Protein AF-A0A6B3HB24-F1 (afdb_monomer)

Secondary structure (DSSP, 8-state):
-EEEEE-SS-EEEEE--TTSHHHHHHTTPPTT-EEEEEEEEEEPPGGG--TTSTTTTEEEEEEEEEEEE-----SS-S-TTS---HHHHHHTHHHHTT-

Solvent-accessible surface area (backbone atoms only — not comparable to full-atom values): 6091 Å² total; per-residue (Å²): 90,78,48,78,48,73,62,96,89,47,63,41,41,37,39,20,59,88,94,38,74,24,26,65,55,57,74,71,60,50,76,84,43,40,66,49,76,44,59,47,82,42,73,44,57,85,93,63,49,36,90,91,41,97,43,20,59,42,32,28,43,43,63,42,76,44,80,77,41,87,40,70,90,68,98,64,76,79,52,91,81,70,80,74,52,66,69,60,40,61,75,44,37,81,55,55,71,70,91

Mean predicted aligned error: 3.61 Å

Foldseek 3Di:
DWDWDDDPVGTAIEDEDPPAPQCVVVVPADPPFDKDFDFDKDADDPVQQDPVDPNSRIHGHTRDIDGPGHDDDDPDDQDPPGPDDPVVCVVPVVSVVRD

pLDDT: mean 93.24, std 5.43, range [67.06, 98.19]

Structure (mmCIF, N/CA/C/O backbone):
data_AF-A0A6B3HB24-F1
#
_entry.id   AF-A0A6B3HB24-F1
#
loop_
_atom_site.group_PDB
_atom_site.id
_atom_site.type_symbol
_atom_site.label_atom_id
_atom_site.label_alt_id
_atom_site.label_comp_id
_atom_site.label_asym_id
_atom_site.label_entity_id
_atom_site.label_seq_id
_atom_site.pdbx_PDB_ins_code
_atom_site.Cartn_x
_atom_site.Cartn_y
_atom_site.Cartn_z
_atom_site.occupancy
_atom_site.B_iso_or_equiv
_atom_site.auth_seq_id
_atom_site.auth_comp_id
_atom_site.auth_asym_id
_atom_site.auth_atom_id
_atom_site.pdbx_PDB_model_num
ATOM 1 N N . LEU A 1 1 ? -7.533 8.633 4.488 1.00 93.12 1 LEU A N 1
ATOM 2 C CA . LEU A 1 1 ? -6.380 8.290 3.632 1.00 93.12 1 LEU A CA 1
ATOM 3 C C . LEU A 1 1 ? -6.676 6.962 2.953 1.00 93.12 1 LEU A C 1
ATOM 5 O O . LEU A 1 1 ? -7.202 6.080 3.625 1.00 93.12 1 LEU A O 1
ATOM 9 N N . PHE A 1 2 ? -6.380 6.851 1.659 1.00 95.25 2 PHE A N 1
ATOM 10 C CA . PHE A 1 2 ? -6.541 5.622 0.881 1.00 95.25 2 PHE A CA 1
ATOM 11 C C . PHE A 1 2 ? -5.190 5.223 0.294 1.00 95.25 2 PHE A C 1
ATOM 13 O O . PHE A 1 2 ? -4.459 6.096 -0.178 1.00 95.25 2 PHE A O 1
ATOM 20 N N . ILE A 1 3 ? -4.857 3.936 0.365 1.00 96.50 3 ILE A N 1
ATOM 21 C CA . ILE A 1 3 ? -3.619 3.361 -0.177 1.00 96.50 3 ILE A CA 1
ATOM 22 C C . ILE A 1 3 ? -3.961 2.023 -0.818 1.00 96.50 3 ILE A C 1
ATOM 24 O O . ILE A 1 3 ? -4.679 1.230 -0.216 1.00 96.50 3 ILE A O 1
ATOM 28 N N . ASP A 1 4 ? -3.405 1.748 -1.992 1.00 96.12 4 ASP A N 1
ATOM 29 C CA . ASP A 1 4 ? -3.463 0.414 -2.580 1.00 96.12 4 ASP A CA 1
ATOM 30 C C . ASP A 1 4 ? -2.297 -0.431 -2.059 1.00 96.12 4 ASP A C 1
ATOM 32 O O . ASP A 1 4 ? -1.127 -0.087 -2.247 1.00 96.12 4 ASP A O 1
ATOM 36 N N . LEU A 1 5 ? -2.615 -1.537 -1.388 1.00 97.06 5 LEU A N 1
ATOM 37 C CA . LEU A 1 5 ? -1.645 -2.540 -0.967 1.00 97.06 5 LEU A CA 1
ATOM 38 C C . LEU A 1 5 ? -1.542 -3.609 -2.052 1.00 97.06 5 LEU A C 1
ATOM 40 O O . LEU A 1 5 ? -2.544 -4.237 -2.392 1.00 97.06 5 LEU A O 1
ATOM 44 N N . ARG A 1 6 ? -0.332 -3.808 -2.581 1.00 95.94 6 ARG A N 1
ATOM 45 C CA . ARG A 1 6 ? -0.039 -4.805 -3.614 1.00 95.94 6 ARG A CA 1
ATOM 46 C C . ARG A 1 6 ? 0.682 -6.009 -3.029 1.00 95.94 6 ARG A C 1
ATOM 48 O O . ARG A 1 6 ? 1.667 -5.845 -2.311 1.00 95.94 6 ARG A O 1
ATOM 55 N N . ASP A 1 7 ? 0.255 -7.198 -3.424 1.00 94.94 7 ASP A N 1
ATOM 56 C CA . ASP A 1 7 ? 1.007 -8.435 -3.247 1.00 94.94 7 ASP A CA 1
ATOM 57 C C . ASP A 1 7 ? 1.097 -9.222 -4.570 1.00 94.94 7 ASP A C 1
ATOM 59 O O . ASP A 1 7 ? 0.909 -8.672 -5.655 1.00 94.94 7 ASP A O 1
ATOM 63 N N . HIS A 1 8 ? 1.441 -10.509 -4.498 1.00 92.88 8 HIS A N 1
ATOM 64 C CA . HIS A 1 8 ? 1.536 -11.369 -5.678 1.00 92.88 8 HIS A CA 1
ATOM 65 C C . HIS A 1 8 ? 0.181 -11.652 -6.355 1.00 92.88 8 HIS A C 1
ATOM 67 O O . HIS A 1 8 ? 0.151 -11.948 -7.547 1.00 92.88 8 HIS A O 1
ATOM 73 N N . TYR A 1 9 ? -0.925 -11.592 -5.613 1.00 92.62 9 TYR A N 1
ATOM 74 C CA . TYR A 1 9 ? -2.261 -11.921 -6.109 1.00 92.62 9 TYR A CA 1
ATOM 75 C C . TYR A 1 9 ? -3.000 -10.704 -6.658 1.00 92.62 9 TYR A C 1
ATOM 77 O O . TYR A 1 9 ? -3.863 -10.857 -7.523 1.00 92.62 9 TYR A O 1
ATOM 85 N N . GLY A 1 10 ? -2.670 -9.502 -6.185 1.00 93.06 10 GLY A N 1
ATOM 86 C CA . GLY A 1 10 ? -3.221 -8.277 -6.742 1.00 93.06 10 GLY A CA 1
ATOM 87 C C . GLY A 1 10 ? -3.157 -7.096 -5.790 1.00 93.06 10 GLY A C 1
ATOM 88 O O . GLY A 1 10 ? -2.196 -6.920 -5.045 1.00 93.06 10 GLY A O 1
ATOM 89 N N . LEU A 1 11 ? -4.186 -6.256 -5.873 1.00 95.75 11 LEU A N 1
ATOM 90 C CA . LEU A 1 11 ? -4.322 -5.019 -5.113 1.00 95.75 11 LEU A CA 1
ATOM 91 C C . LEU A 1 11 ? -5.528 -5.112 -4.190 1.00 95.75 11 LEU A C 1
ATOM 93 O O . LEU A 1 11 ? -6.565 -5.623 -4.601 1.00 95.75 11 LEU A O 1
ATOM 97 N N . VAL A 1 12 ? -5.408 -4.551 -2.989 1.00 97.56 12 VAL A N 1
ATOM 98 C CA . VAL A 1 12 ? -6.529 -4.284 -2.084 1.00 97.56 12 VAL A CA 1
ATOM 99 C C . VAL A 1 12 ? -6.431 -2.859 -1.548 1.00 97.56 12 VAL A C 1
ATOM 101 O O . VAL A 1 12 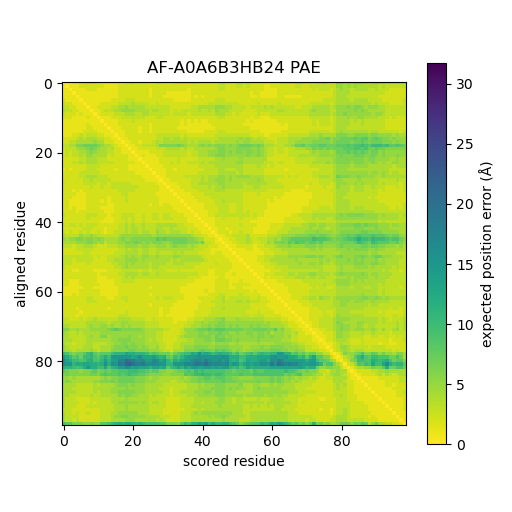? -5.342 -2.359 -1.273 1.00 97.56 12 VAL A O 1
ATOM 104 N N . GLN A 1 13 ? -7.573 -2.196 -1.379 1.00 97.94 13 GLN A N 1
ATOM 105 C CA . GLN A 1 13 ? -7.609 -0.845 -0.825 1.00 97.94 13 GLN A CA 1
ATOM 106 C C . GLN A 1 13 ? -7.540 -0.887 0.697 1.00 97.94 13 GLN A C 1
ATOM 108 O O . GLN A 1 13 ? -8.341 -1.549 1.358 1.00 97.94 13 GLN A O 1
ATOM 113 N N . LEU A 1 14 ? -6.618 -0.108 1.240 1.00 97.88 14 LEU A N 1
ATOM 114 C CA . LEU A 1 14 ? -6.549 0.257 2.641 1.00 97.88 14 LEU A CA 1
ATOM 115 C C . LEU A 1 14 ? -7.288 1.575 2.851 1.00 97.88 14 LEU A C 1
ATOM 117 O O . LEU A 1 14 ? -7.080 2.540 2.110 1.00 97.88 14 LEU A O 1
ATOM 121 N N . VAL A 1 15 ? -8.096 1.637 3.903 1.00 96.56 15 VAL A N 1
ATOM 122 C CA . VAL A 1 15 ? -8.728 2.868 4.369 1.00 96.56 15 VAL A CA 1
ATOM 123 C C . VAL A 1 15 ? -8.278 3.167 5.793 1.00 96.56 15 VAL A C 1
ATOM 125 O O . VAL A 1 15 ? -8.356 2.333 6.693 1.00 96.56 15 VAL A O 1
ATOM 128 N N . ALA A 1 16 ? -7.811 4.395 6.005 1.00 95.69 16 ALA A N 1
ATOM 129 C CA . ALA A 1 16 ? -7.516 4.916 7.331 1.00 95.69 16 ALA A CA 1
ATOM 130 C C . ALA A 1 16 ? -8.291 6.213 7.564 1.00 95.69 16 ALA A C 1
ATOM 132 O O . ALA A 1 16 ? -8.167 7.186 6.805 1.00 95.69 16 ALA A O 1
ATOM 133 N N . ARG A 1 17 ? -9.120 6.224 8.614 1.00 91.81 17 ARG A N 1
ATOM 134 C CA . ARG A 1 17 ? -9.918 7.395 8.994 1.00 91.81 17 ARG A CA 1
ATOM 135 C C . ARG A 1 17 ? -9.025 8.446 9.666 1.00 91.81 17 ARG A C 1
ATOM 137 O O . ARG A 1 17 ? -8.152 8.067 10.452 1.00 91.81 17 ARG A O 1
ATOM 144 N N . PRO A 1 18 ? -9.241 9.749 9.414 1.00 93.44 18 PRO A N 1
ATOM 145 C CA . PRO A 1 18 ? -8.510 10.808 10.107 1.00 93.44 18 PRO A CA 1
ATOM 146 C C . PRO A 1 18 ? -8.566 10.645 11.633 1.00 93.44 18 PRO A C 1
ATOM 148 O O . PRO A 1 18 ? -9.625 10.343 12.181 1.00 93.44 18 PRO A O 1
ATOM 151 N N . GLY A 1 19 ? -7.432 10.844 12.310 1.00 88.50 19 GLY A N 1
ATOM 152 C CA . GLY A 1 19 ? -7.324 10.735 13.772 1.00 88.50 19 GLY A CA 1
ATOM 153 C C . GLY A 1 19 ? -7.160 9.312 14.321 1.00 88.50 19 GLY A C 1
ATOM 154 O O . GLY A 1 19 ? -7.176 9.133 15.535 1.00 88.50 19 GLY A O 1
ATOM 155 N N . THR A 1 20 ? -7.001 8.301 13.460 1.00 89.06 20 THR A N 1
ATOM 156 C CA . THR A 1 20 ? -6.650 6.932 13.877 1.00 89.06 20 THR A CA 1
ATOM 157 C C . THR A 1 20 ? -5.132 6.710 13.845 1.00 89.06 20 THR A C 1
ATOM 159 O O . THR A 1 20 ? -4.463 7.290 12.986 1.00 89.06 20 THR A O 1
ATOM 162 N N . PRO A 1 21 ? -4.569 5.823 14.693 1.00 87.25 21 PRO A N 1
ATOM 163 C CA . PRO A 1 21 ? -3.148 5.464 14.624 1.00 87.25 21 PRO A CA 1
ATOM 164 C C . PRO A 1 21 ? -2.719 4.961 13.238 1.00 87.25 21 PRO A C 1
ATOM 166 O O . PRO A 1 21 ? -1.639 5.304 12.759 1.00 87.25 21 PRO A O 1
ATOM 169 N N . GLY A 1 22 ? -3.598 4.213 12.557 1.00 89.81 22 GLY A N 1
ATOM 170 C CA . GLY A 1 22 ? -3.374 3.756 11.186 1.00 89.81 22 GLY A CA 1
ATOM 171 C C . GLY A 1 22 ? -3.189 4.911 10.199 1.00 89.81 22 GLY A C 1
ATOM 172 O O . GLY A 1 22 ? -2.301 4.852 9.355 1.00 89.81 22 GLY A O 1
ATOM 173 N N . ASN A 1 23 ? -3.953 6.001 10.326 1.00 93.44 23 ASN A N 1
ATOM 174 C CA . ASN A 1 23 ? -3.811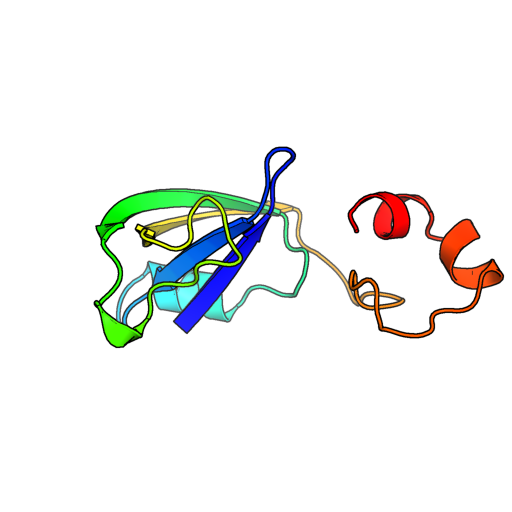 7.164 9.445 1.00 93.44 23 ASN A CA 1
ATOM 175 C C . ASN A 1 23 ? -2.444 7.833 9.595 1.00 93.44 23 ASN A C 1
ATOM 177 O O . ASN A 1 23 ? -1.808 8.147 8.593 1.00 93.44 23 ASN A O 1
ATOM 181 N N . ASP A 1 24 ? -1.984 8.024 10.829 1.00 91.25 24 ASP A N 1
ATOM 182 C CA . ASP A 1 24 ? -0.719 8.710 11.096 1.00 91.25 24 ASP A CA 1
ATOM 183 C C . ASP A 1 24 ? 0.494 7.865 10.692 1.00 91.25 24 ASP A C 1
ATOM 185 O O . ASP A 1 24 ? 1.514 8.415 10.276 1.00 91.25 24 ASP A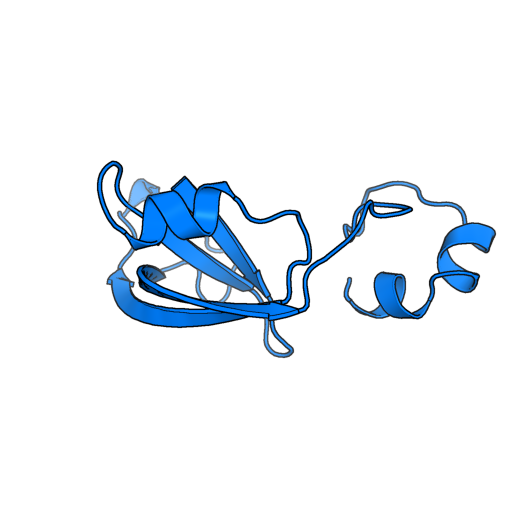 O 1
ATOM 189 N N . ALA A 1 25 ? 0.392 6.536 10.800 1.00 92.44 25 ALA A N 1
ATOM 190 C CA . ALA A 1 25 ? 1.415 5.616 10.316 1.00 92.44 25 ALA A CA 1
ATOM 191 C C . ALA A 1 25 ? 1.465 5.594 8.781 1.00 92.44 25 ALA A C 1
ATOM 193 O O . ALA A 1 25 ? 2.523 5.823 8.195 1.00 92.44 25 ALA A O 1
ATOM 194 N N . LEU A 1 26 ? 0.316 5.396 8.128 1.00 95.44 26 LEU A N 1
ATOM 195 C CA . LEU A 1 26 ? 0.220 5.333 6.669 1.00 95.44 26 LEU A CA 1
ATOM 196 C C . LEU A 1 26 ? 0.602 6.655 5.988 1.00 95.44 26 LEU A C 1
ATOM 198 O O . LEU A 1 26 ? 1.230 6.637 4.933 1.00 95.44 26 LEU A O 1
ATOM 202 N N . ALA A 1 27 ? 0.276 7.806 6.586 1.00 94.75 27 ALA A N 1
ATOM 203 C CA . ALA A 1 27 ? 0.584 9.123 6.022 1.00 94.75 27 ALA A CA 1
ATOM 204 C C . ALA A 1 27 ? 2.092 9.421 5.913 1.00 94.75 27 ALA A C 1
ATOM 206 O O . ALA A 1 27 ? 2.478 10.357 5.214 1.00 94.75 27 ALA A O 1
ATOM 207 N N . LYS A 1 28 ? 2.942 8.653 6.606 1.00 93.06 28 LYS A N 1
ATOM 208 C CA . LYS A 1 28 ? 4.406 8.801 6.577 1.00 93.06 28 LYS A CA 1
ATOM 209 C C . LYS A 1 28 ? 5.079 7.922 5.526 1.00 93.06 28 LYS A C 1
ATOM 211 O O . LYS A 1 28 ? 6.271 8.091 5.286 1.00 93.06 28 LYS A O 1
ATOM 216 N N . LEU A 1 29 ? 4.353 6.972 4.941 1.00 94.62 29 LEU A N 1
ATOM 217 C CA . LEU A 1 29 ? 4.926 6.007 4.011 1.00 94.62 29 LEU A CA 1
ATOM 218 C C . LEU A 1 29 ? 5.193 6.648 2.649 1.00 94.62 29 LEU A C 1
ATOM 220 O O . LEU A 1 29 ? 4.423 7.475 2.157 1.00 94.62 29 LEU A O 1
ATOM 224 N N . THR A 1 30 ? 6.273 6.217 2.009 1.00 93.81 30 THR A N 1
ATOM 225 C CA . THR A 1 30 ? 6.559 6.511 0.604 1.00 93.81 30 THR A CA 1
ATOM 226 C C . THR A 1 30 ? 5.995 5.404 -0.286 1.00 93.81 30 THR A C 1
ATOM 228 O O . THR A 1 30 ? 5.731 4.286 0.170 1.00 93.81 30 THR A O 1
ATOM 231 N N . LYS A 1 31 ? 5.804 5.697 -1.580 1.00 93.38 31 LYS A N 1
ATOM 232 C CA . LYS A 1 31 ? 5.409 4.676 -2.563 1.00 93.38 31 LYS A CA 1
ATOM 233 C C . LYS A 1 31 ? 6.381 3.495 -2.521 1.00 93.38 31 LYS A C 1
ATOM 235 O O . LYS A 1 31 ? 7.582 3.706 -2.394 1.00 93.38 31 LYS A O 1
ATOM 240 N N . GLU A 1 32 ? 5.846 2.286 -2.674 1.00 95.12 32 GLU A N 1
ATOM 241 C CA . GLU A 1 32 ? 6.597 1.019 -2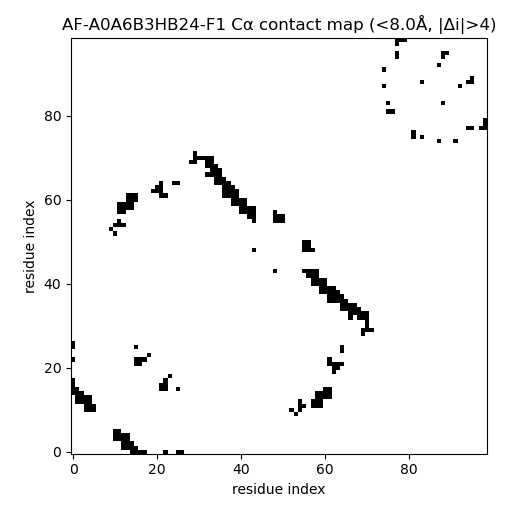.654 1.00 95.12 32 GLU A CA 1
ATOM 242 C C . GLU A 1 32 ? 7.219 0.631 -1.299 1.00 95.12 32 GLU A C 1
ATOM 244 O O . GLU A 1 32 ? 8.000 -0.321 -1.241 1.00 95.12 32 GLU A O 1
ATOM 249 N N . THR A 1 33 ? 6.863 1.316 -0.203 1.00 97.06 33 THR A N 1
ATOM 250 C CA . THR A 1 33 ? 7.242 0.884 1.153 1.00 97.06 33 THR A CA 1
ATOM 251 C C . THR A 1 33 ? 6.616 -0.475 1.464 1.00 97.06 33 THR A C 1
ATOM 253 O O . THR A 1 33 ? 5.416 -0.670 1.271 1.00 97.06 33 THR A O 1
ATOM 256 N N . VAL A 1 34 ? 7.416 -1.415 1.970 1.00 97.56 34 VAL A N 1
ATOM 257 C CA . VAL A 1 34 ? 6.953 -2.766 2.305 1.00 97.56 34 VAL A CA 1
ATOM 258 C C . VAL A 1 34 ? 6.382 -2.757 3.716 1.00 97.56 34 VAL A C 1
ATOM 260 O O . VAL A 1 34 ? 7.075 -2.407 4.674 1.00 97.56 34 VAL A O 1
ATOM 263 N N . VAL A 1 35 ? 5.121 -3.162 3.848 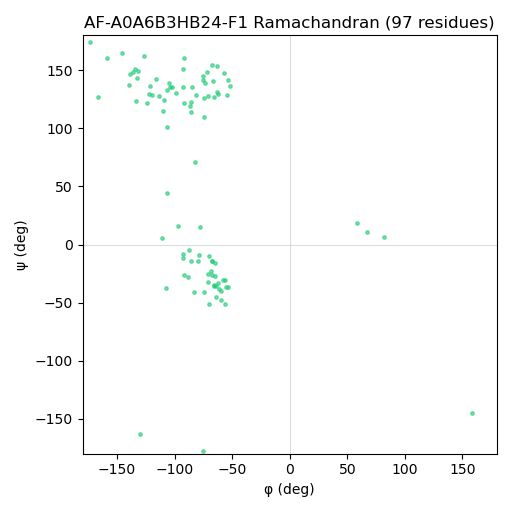1.00 97.94 35 VAL A N 1
ATOM 264 C CA . VAL A 1 35 ? 4.375 -3.098 5.108 1.00 97.94 35 VAL A CA 1
ATOM 265 C C . VAL A 1 35 ? 3.620 -4.390 5.397 1.00 97.94 35 VAL A C 1
ATOM 267 O O . VAL A 1 35 ? 3.178 -5.079 4.479 1.00 97.94 35 VAL A O 1
ATOM 270 N N . ARG A 1 36 ? 3.430 -4.683 6.685 1.00 98.06 36 ARG A N 1
ATOM 271 C CA . ARG A 1 36 ? 2.401 -5.595 7.192 1.00 98.06 36 ARG A CA 1
ATOM 272 C C . ARG A 1 36 ? 1.259 -4.750 7.746 1.00 98.06 36 ARG A C 1
ATOM 274 O O . ARG A 1 36 ? 1.495 -3.772 8.455 1.00 98.06 36 ARG A O 1
ATOM 281 N N . ILE A 1 37 ? 0.032 -5.137 7.420 1.00 97.81 37 ILE A N 1
ATOM 282 C CA . ILE A 1 37 ? -1.184 -4.448 7.844 1.00 97.81 37 ILE A CA 1
ATOM 283 C C . ILE A 1 37 ? -2.059 -5.425 8.615 1.00 97.81 37 ILE A C 1
ATOM 285 O O . ILE A 1 37 ? -2.373 -6.496 8.099 1.00 97.81 37 ILE A O 1
ATOM 289 N N . ASP A 1 38 ? -2.502 -5.018 9.800 1.00 96.75 38 ASP A N 1
ATOM 290 C CA . ASP A 1 38 ? -3.655 -5.626 10.456 1.00 96.75 38 ASP A CA 1
ATOM 291 C C . ASP A 1 38 ? -4.844 -4.677 10.339 1.00 96.75 38 ASP A C 1
ATOM 293 O O . ASP A 1 38 ? -4.719 -3.453 10.477 1.00 96.75 38 ASP A O 1
ATOM 297 N N . GLY A 1 39 ? -6.014 -5.242 10.063 1.00 95.81 39 GLY A N 1
ATOM 298 C CA . GLY A 1 39 ? -7.219 -4.459 9.865 1.00 95.81 39 GLY A CA 1
ATOM 299 C C . GLY A 1 39 ? -8.467 -5.308 9.707 1.00 95.81 39 GLY A C 1
ATOM 300 O O . GLY A 1 39 ? -8.424 -6.538 9.640 1.00 95.81 39 GLY A O 1
ATOM 301 N N . LYS A 1 40 ? -9.607 -4.625 9.648 1.00 96.75 40 LYS A N 1
ATOM 302 C CA . LYS A 1 40 ? -10.917 -5.246 9.462 1.00 96.75 40 LYS A CA 1
ATOM 303 C C . LYS A 1 40 ? -11.331 -5.153 7.999 1.00 96.75 40 LYS A C 1
ATOM 305 O O . LYS A 1 40 ? -11.347 -4.066 7.434 1.00 96.75 40 LYS A O 1
ATOM 310 N N . VAL A 1 41 ? -11.750 -6.273 7.414 1.00 98.19 41 VAL A N 1
ATOM 311 C CA . VAL A 1 41 ? -12.380 -6.272 6.087 1.00 98.19 41 VAL A CA 1
ATOM 312 C C . VAL A 1 41 ? -13.776 -5.654 6.186 1.00 98.19 41 VAL A C 1
ATOM 314 O O . VAL A 1 41 ? -14.600 -6.081 7.003 1.00 98.19 41 VAL A O 1
ATOM 317 N N . SER A 1 42 ? -14.053 -4.663 5.346 1.00 96.69 42 SER A N 1
ATOM 318 C CA . SER A 1 42 ? -15.357 -4.016 5.217 1.00 96.69 42 SER A CA 1
ATOM 319 C C . SER A 1 42 ? -15.772 -3.913 3.756 1.00 96.69 42 SER A C 1
ATOM 321 O O . SER A 1 42 ? -14.936 -3.784 2.867 1.00 96.69 42 SER A O 1
ATOM 323 N N . ALA A 1 43 ? -17.079 -3.964 3.505 1.00 97.44 43 ALA A N 1
ATOM 324 C CA . ALA A 1 43 ? -17.614 -3.660 2.186 1.00 97.44 43 ALA A CA 1
ATOM 325 C C . ALA A 1 43 ? -17.381 -2.180 1.864 1.00 97.44 43 ALA A C 1
ATOM 327 O O . ALA A 1 43 ? -17.546 -1.320 2.736 1.00 97.44 43 ALA A O 1
ATOM 328 N N . ARG A 1 44 ? -17.042 -1.886 0.609 1.00 96.38 44 ARG A N 1
ATOM 329 C CA . ARG A 1 44 ? -17.022 -0.506 0.126 1.00 96.38 44 ARG A CA 1
ATOM 330 C C . ARG A 1 44 ? -18.443 0.052 0.085 1.00 96.38 44 ARG A C 1
ATOM 332 O O . ARG A 1 44 ? -19.420 -0.683 -0.059 1.00 96.38 44 ARG A O 1
ATOM 339 N N . GLY A 1 45 ? -18.562 1.374 0.182 1.00 92.94 45 GLY A N 1
ATOM 340 C CA . GLY A 1 45 ? -19.823 2.044 -0.144 1.00 92.94 45 GLY A CA 1
ATOM 341 C C . GLY A 1 45 ? -20.243 1.722 -1.583 1.00 92.94 45 GLY A C 1
ATOM 342 O O . GLY A 1 45 ? -19.377 1.558 -2.438 1.00 92.94 45 GLY A O 1
ATOM 343 N N . ALA A 1 46 ? -21.550 1.649 -1.848 1.00 92.44 46 ALA A N 1
ATOM 344 C CA . ALA A 1 46 ? -22.085 1.230 -3.150 1.00 92.44 46 ALA A CA 1
ATOM 345 C C . ALA A 1 46 ? -21.507 2.03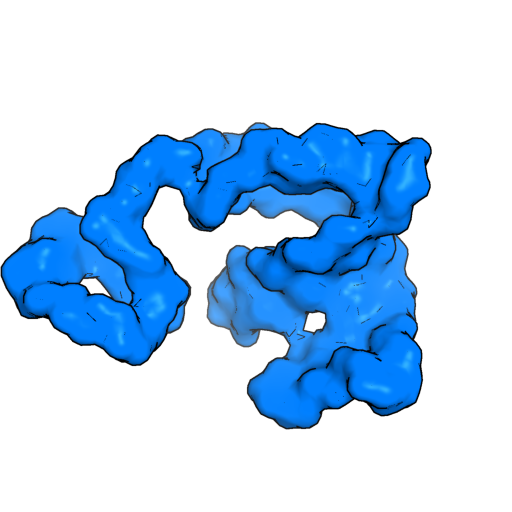2 -4.335 1.00 92.44 46 ALA A C 1
ATOM 347 O O . ALA A 1 46 ? -21.207 1.453 -5.373 1.00 92.44 46 ALA A O 1
ATOM 348 N N . ASP A 1 47 ? -21.267 3.332 -4.142 1.00 94.12 47 ASP A N 1
ATOM 349 C CA . ASP A 1 47 ? -20.707 4.224 -5.168 1.00 94.12 47 ASP A CA 1
ATOM 350 C C . ASP A 1 47 ? -19.180 4.091 -5.351 1.00 94.12 47 ASP A C 1
ATOM 352 O O . ASP A 1 47 ? -18.616 4.671 -6.273 1.00 94.12 47 ASP A O 1
ATOM 356 N N . ASN A 1 48 ? -18.498 3.345 -4.474 1.00 94.00 48 ASN A N 1
ATOM 357 C CA . ASN A 1 48 ? -17.037 3.189 -4.450 1.00 94.00 48 ASN A CA 1
ATOM 358 C C . ASN A 1 48 ? -16.574 1.774 -4.840 1.00 94.00 48 ASN A C 1
ATOM 360 O O . ASN A 1 48 ? -15.381 1.460 -4.726 1.00 94.00 48 ASN A O 1
ATOM 364 N N . VAL A 1 49 ? -17.505 0.909 -5.259 1.00 96.12 49 VAL A N 1
ATOM 365 C CA . VAL A 1 49 ? -17.186 -0.420 -5.788 1.00 96.12 49 VAL A CA 1
ATOM 366 C C . VAL A 1 49 ? -16.426 -0.261 -7.103 1.00 96.12 49 VAL A C 1
ATOM 368 O O . VAL A 1 49 ? -16.890 0.427 -8.009 1.00 96.12 49 VAL A O 1
ATOM 371 N N . ASN A 1 50 ? -15.264 -0.907 -7.213 1.00 95.25 50 ASN A N 1
ATOM 372 C CA . ASN A 1 50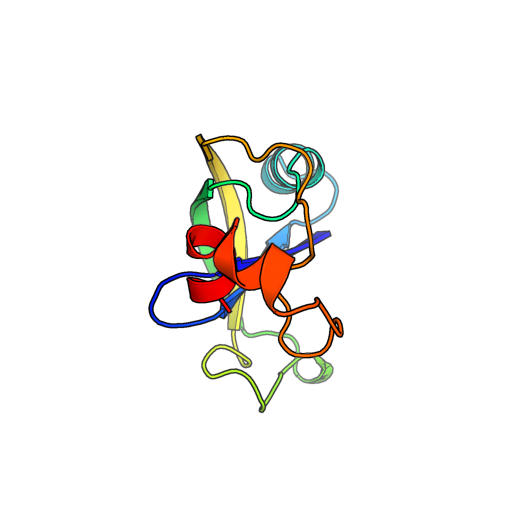 ? -14.460 -0.882 -8.434 1.00 95.25 50 ASN A CA 1
ATOM 373 C C . ASN A 1 50 ? -14.538 -2.232 -9.178 1.00 95.25 50 ASN A C 1
ATOM 375 O O . ASN A 1 50 ? -13.826 -3.158 -8.799 1.00 95.25 50 ASN A O 1
ATOM 379 N N . PRO A 1 51 ? -15.333 -2.367 -10.254 1.00 95.19 51 PRO A N 1
ATOM 380 C CA . PRO A 1 51 ? -15.492 -3.639 -10.964 1.00 95.19 51 PRO A CA 1
ATOM 381 C C . PRO A 1 51 ? -14.229 -4.108 -11.706 1.00 95.19 51 PRO A C 1
ATOM 383 O O . PRO A 1 51 ? -14.159 -5.266 -12.108 1.00 95.19 51 PRO A O 1
ATOM 386 N N . GLU A 1 52 ? -13.233 -3.241 -11.895 1.00 94.12 52 GLU A N 1
ATOM 387 C CA . GLU A 1 52 ? -11.964 -3.598 -12.543 1.00 94.12 52 GLU A CA 1
ATOM 388 C C . GLU A 1 52 ? -11.001 -4.322 -11.588 1.00 94.12 52 GLU A C 1
ATOM 390 O O . GLU A 1 52 ? -10.030 -4.935 -12.032 1.00 94.12 52 GLU A O 1
ATOM 395 N N . LEU A 1 53 ? -11.267 -4.283 -10.275 1.00 93.94 53 LEU A N 1
ATOM 396 C CA . LEU A 1 53 ? -10.457 -4.942 -9.255 1.00 93.94 53 LEU A CA 1
ATOM 397 C C . LEU A 1 53 ? -11.167 -6.187 -8.705 1.00 93.94 53 LEU A C 1
ATOM 399 O O . LEU A 1 53 ? -12.310 -6.084 -8.258 1.00 93.94 53 LEU A O 1
ATOM 403 N N . PRO A 1 54 ? -10.481 -7.341 -8.593 1.00 95.38 54 PRO A N 1
ATOM 404 C CA . PRO A 1 54 ? -11.048 -8.531 -7.952 1.00 95.38 54 PRO A CA 1
ATOM 405 C C . PRO A 1 54 ? -11.494 -8.298 -6.501 1.00 95.38 54 PRO A C 1
ATOM 407 O O . PRO A 1 54 ? -12.446 -8.914 -6.036 1.00 95.38 54 PRO A O 1
ATOM 410 N N . THR A 1 55 ? -10.827 -7.392 -5.779 1.00 97.38 55 THR A N 1
ATOM 411 C CA . THR A 1 55 ? -11.197 -6.990 -4.411 1.00 97.38 55 THR A CA 1
ATOM 412 C C . THR A 1 55 ? -12.023 -5.701 -4.388 1.00 97.38 55 THR A C 1
ATOM 414 O O . THR A 1 55 ? -12.094 -5.028 -3.362 1.00 97.38 55 THR A O 1
ATOM 417 N N . GLY A 1 56 ? -12.583 -5.284 -5.520 1.00 96.88 56 GLY A N 1
ATOM 418 C CA . GLY A 1 56 ? -13.187 -3.968 -5.688 1.00 96.88 56 GLY A CA 1
ATOM 419 C C . GLY A 1 56 ? -14.461 -3.731 -4.888 1.00 96.88 56 GLY A C 1
ATOM 420 O O . GLY A 1 56 ? -14.870 -2.586 -4.739 1.00 96.88 56 GLY A O 1
ATOM 421 N N . GLU A 1 57 ? -15.068 -4.785 -4.347 1.00 97.94 57 GLU A N 1
ATOM 422 C CA . GLU A 1 57 ? -16.231 -4.711 -3.456 1.00 97.94 57 GLU A CA 1
ATOM 423 C C . GLU A 1 57 ? -15.845 -4.492 -1.985 1.00 97.94 57 GLU A C 1
ATOM 425 O O . GLU A 1 57 ? -16.694 -4.144 -1.162 1.00 97.94 57 GLU A O 1
ATOM 430 N N . ILE A 1 58 ? -14.567 -4.676 -1.638 1.00 98.06 58 ILE A N 1
ATOM 431 C CA . ILE A 1 58 ? -14.075 -4.642 -0.258 1.00 98.06 58 ILE A CA 1
ATOM 432 C C . ILE A 1 58 ? -12.908 -3.667 -0.071 1.00 98.06 58 ILE A C 1
ATOM 434 O O . ILE A 1 58 ? -12.236 -3.233 -1.011 1.00 98.06 58 ILE A O 1
ATOM 438 N N . GLU A 1 59 ? -12.670 -3.316 1.182 1.00 97.88 59 GLU A N 1
ATOM 439 C CA . GLU A 1 59 ? -11.521 -2.552 1.653 1.00 97.88 59 GLU A CA 1
ATOM 440 C C . GLU A 1 59 ? -11.111 -3.027 3.052 1.00 97.88 59 GLU A C 1
ATOM 442 O O . GLU A 1 59 ? -11.858 -3.743 3.726 1.00 97.88 59 GLU A O 1
ATOM 447 N N . ILE A 1 60 ? -9.910 -2.649 3.483 1.00 97.81 60 ILE A N 1
ATOM 448 C CA . ILE A 1 60 ? -9.381 -2.967 4.810 1.00 97.81 60 ILE A CA 1
ATOM 449 C C . ILE A 1 60 ? -9.311 -1.683 5.632 1.00 97.81 60 ILE A C 1
ATOM 451 O O . ILE A 1 60 ? -8.522 -0.787 5.331 1.00 97.81 60 ILE A O 1
ATOM 455 N N . GLU A 1 61 ? -10.108 -1.607 6.696 1.00 96.31 61 GLU A N 1
ATOM 456 C CA . GLU A 1 61 ? -9.992 -0.563 7.712 1.00 96.31 61 GLU A CA 1
ATOM 457 C C . GLU A 1 61 ? -8.771 -0.848 8.591 1.00 96.31 61 GLU A C 1
ATOM 459 O O . GLU A 1 61 ? -8.747 -1.819 9.352 1.00 96.31 61 GLU A O 1
ATOM 464 N N . VAL A 1 62 ? -7.739 -0.018 8.443 1.00 97.44 62 VAL A N 1
ATOM 465 C CA . VAL A 1 62 ? -6.415 -0.248 9.033 1.00 97.44 62 VAL A CA 1
ATOM 466 C C . VAL A 1 62 ? -6.427 0.009 10.537 1.00 97.44 62 VAL A C 1
ATOM 468 O O . VAL A 1 62 ? -6.770 1.105 10.985 1.00 97.44 62 VAL A O 1
ATOM 471 N N . THR A 1 63 ? -5.984 -0.983 11.310 1.00 93.25 63 THR A N 1
ATOM 472 C CA . THR A 1 63 ? -5.832 -0.883 12.769 1.00 93.25 63 THR A CA 1
ATOM 473 C C . THR A 1 63 ? -4.372 -0.809 13.198 1.00 93.25 63 THR A C 1
ATOM 475 O O . THR A 1 63 ? -4.054 -0.047 14.109 1.00 93.25 63 THR A O 1
ATOM 478 N N . GLU A 1 64 ? -3.485 -1.549 12.530 1.00 94.75 64 GLU A N 1
ATOM 479 C CA . GLU A 1 64 ? -2.048 -1.573 12.818 1.00 94.75 64 GLU A CA 1
ATOM 480 C C . GLU A 1 64 ? -1.240 -1.572 11.519 1.00 94.75 64 GLU A C 1
ATOM 482 O O . GLU A 1 64 ? -1.663 -2.125 10.501 1.00 94.75 64 GLU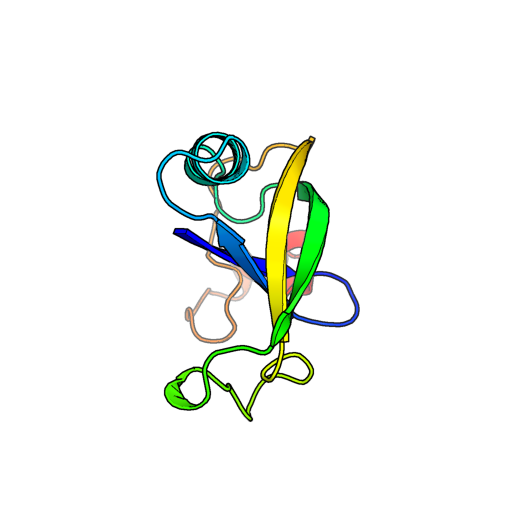 A O 1
ATOM 487 N N . VAL A 1 65 ? -0.075 -0.927 11.564 1.00 96.94 65 VAL A N 1
ATOM 488 C CA . VAL A 1 65 ? 0.876 -0.851 10.456 1.00 96.94 65 VAL A CA 1
ATOM 489 C C . VAL A 1 65 ? 2.260 -1.155 11.004 1.00 96.94 65 VAL A C 1
ATOM 491 O O . VAL A 1 65 ? 2.746 -0.446 11.885 1.00 96.94 65 VAL A O 1
ATOM 494 N N . GLU A 1 66 ? 2.912 -2.160 10.438 1.00 96.75 66 GLU A N 1
ATOM 495 C CA . GLU A 1 66 ? 4.325 -2.444 10.667 1.00 96.75 66 GLU A CA 1
ATOM 496 C C . GLU A 1 66 ? 5.097 -2.216 9.365 1.00 96.75 66 GLU A C 1
ATOM 498 O O . GLU A 1 66 ? 4.742 -2.749 8.312 1.00 96.75 66 GLU A O 1
ATOM 503 N N . VAL A 1 67 ? 6.164 -1.419 9.429 1.00 97.06 67 VAL A N 1
ATOM 504 C CA . VAL A 1 67 ? 7.060 -1.198 8.289 1.00 97.06 67 VAL A CA 1
ATOM 505 C C . VAL A 1 67 ? 8.109 -2.303 8.276 1.00 97.06 67 VAL A C 1
ATOM 507 O O . VAL A 1 67 ? 8.943 -2.383 9.174 1.00 97.06 67 VAL A O 1
ATOM 510 N N . LEU A 1 68 ? 8.067 -3.144 7.244 1.00 97.88 68 LEU A N 1
ATOM 511 C CA . LEU A 1 68 ? 9.008 -4.250 7.050 1.00 97.88 68 LEU A CA 1
ATOM 512 C C . LEU A 1 68 ? 10.253 -3.809 6.272 1.00 97.88 68 LEU A C 1
ATOM 514 O O . LEU A 1 68 ? 11.326 -4.387 6.431 1.00 97.88 68 LEU A O 1
ATOM 518 N N . GLY A 1 69 ? 10.115 -2.789 5.423 1.00 96.56 69 GLY A N 1
ATOM 519 C CA . GLY A 1 69 ? 11.224 -2.217 4.669 1.00 96.56 69 GLY A CA 1
ATOM 520 C C . GLY A 1 69 ? 10.858 -0.882 4.038 1.00 96.56 69 GLY A C 1
ATOM 521 O O . GLY A 1 69 ? 9.859 -0.778 3.327 1.00 96.56 69 GLY A O 1
ATOM 522 N N . GLU A 1 70 ? 11.677 0.136 4.290 1.00 95.50 70 GLU A N 1
ATOM 523 C CA . GLU A 1 70 ? 11.497 1.473 3.725 1.00 95.50 70 GLU A CA 1
ATOM 524 C C . GLU A 1 70 ? 11.833 1.509 2.229 1.00 95.50 70 GLU A C 1
ATOM 526 O O . GLU A 1 70 ? 12.729 0.805 1.755 1.00 95.50 70 GLU A O 1
ATOM 531 N N . ALA A 1 71 ? 11.138 2.372 1.487 1.00 94.19 71 ALA A N 1
ATOM 532 C CA . ALA A 1 71 ? 11.432 2.641 0.086 1.00 94.19 71 ALA A CA 1
ATOM 533 C C . ALA A 1 71 ? 12.034 4.039 -0.090 1.00 94.19 71 ALA A C 1
ATOM 535 O O . ALA A 1 71 ? 11.445 5.053 0.297 1.00 94.19 71 ALA A O 1
ATOM 536 N N . GLY A 1 72 ? 13.214 4.086 -0.712 1.00 91.50 72 GLY A N 1
ATOM 537 C CA . GLY A 1 72 ? 13.844 5.330 -1.141 1.00 91.50 72 GLY A CA 1
ATOM 538 C C . GLY A 1 72 ? 13.185 5.930 -2.392 1.00 91.50 72 GLY A C 1
ATOM 539 O O . GLY A 1 72 ? 12.218 5.381 -2.924 1.00 91.50 72 GLY A O 1
ATOM 540 N N . PRO A 1 73 ? 13.719 7.054 -2.902 1.00 91.56 73 PRO A N 1
ATOM 541 C CA . PRO A 1 73 ? 13.247 7.661 -4.142 1.00 91.56 73 PRO A CA 1
ATOM 542 C C . PRO A 1 73 ? 13.271 6.666 -5.308 1.00 91.56 73 PRO A C 1
ATOM 544 O O . PRO A 1 73 ? 14.290 6.027 -5.572 1.00 91.56 73 PRO A O 1
ATOM 547 N N . LEU A 1 74 ? 12.147 6.550 -6.014 1.00 91.31 74 LEU A N 1
ATOM 548 C CA . LEU A 1 74 ? 12.003 5.604 -7.116 1.00 91.31 74 LEU A CA 1
ATOM 549 C C . LEU A 1 74 ? 12.541 6.199 -8.429 1.00 91.31 74 LEU A C 1
ATOM 551 O O . LEU A 1 74 ? 12.206 7.339 -8.757 1.00 91.31 74 LEU A O 1
ATOM 555 N N . PRO A 1 75 ? 13.319 5.435 -9.222 1.00 91.38 75 PRO A N 1
ATOM 556 C CA . PRO A 1 75 ? 13.836 5.891 -10.517 1.00 91.38 75 PRO A CA 1
ATOM 557 C C . PRO A 1 75 ? 12.730 6.054 -11.573 1.00 91.38 75 PRO A C 1
ATOM 559 O O . PRO A 1 75 ? 12.896 6.792 -12.548 1.00 91.38 75 PRO A O 1
ATOM 562 N N . PHE A 1 76 ? 11.613 5.351 -11.380 1.00 90.69 76 PHE A N 1
ATOM 563 C CA . PHE A 1 76 ? 10.356 5.493 -12.100 1.00 90.69 76 PHE A CA 1
ATOM 564 C C . PHE A 1 76 ? 9.212 4.903 -11.268 1.00 90.69 76 PHE A C 1
ATOM 566 O O . PHE A 1 76 ? 9.423 4.100 -10.361 1.00 90.69 76 PHE A O 1
ATOM 573 N N . THR A 1 77 ? 7.990 5.297 -11.591 1.00 88.75 77 THR A N 1
ATOM 574 C CA . THR A 1 77 ? 6.751 4.768 -11.018 1.00 88.75 77 THR A CA 1
ATOM 575 C C . THR A 1 77 ? 6.441 3.373 -11.556 1.00 88.75 77 THR A C 1
ATOM 577 O O . THR A 1 77 ? 6.609 3.088 -12.742 1.00 88.75 77 THR A O 1
ATOM 580 N N . ILE A 1 78 ? 5.973 2.482 -10.680 1.00 87.94 78 ILE A N 1
ATOM 581 C CA . ILE A 1 78 ? 5.580 1.117 -11.051 1.00 87.94 78 ILE A CA 1
ATOM 582 C C . ILE A 1 78 ? 4.155 1.149 -11.612 1.00 87.94 78 ILE A C 1
ATOM 584 O O . ILE A 1 78 ? 3.193 0.737 -10.972 1.00 87.94 78 ILE A O 1
ATOM 588 N N . ASN A 1 79 ? 4.023 1.713 -12.809 1.00 80.31 79 ASN A N 1
ATOM 589 C CA . ASN A 1 79 ? 2.786 1.735 -13.577 1.00 80.31 79 ASN A CA 1
ATOM 590 C C . ASN A 1 79 ? 3.089 1.394 -15.042 1.00 80.31 79 ASN A C 1
ATOM 592 O O . ASN A 1 79 ? 4.170 1.685 -15.564 1.00 80.31 79 ASN A O 1
ATOM 596 N N . THR A 1 80 ? 2.139 0.751 -15.709 1.00 67.06 80 THR A N 1
ATOM 597 C CA . THR A 1 80 ? 2.299 0.236 -17.074 1.00 67.06 80 THR A CA 1
ATOM 598 C C . THR A 1 80 ? 2.359 1.363 -18.111 1.00 67.06 80 THR A C 1
ATOM 600 O O . THR A 1 80 ? 2.989 1.199 -19.1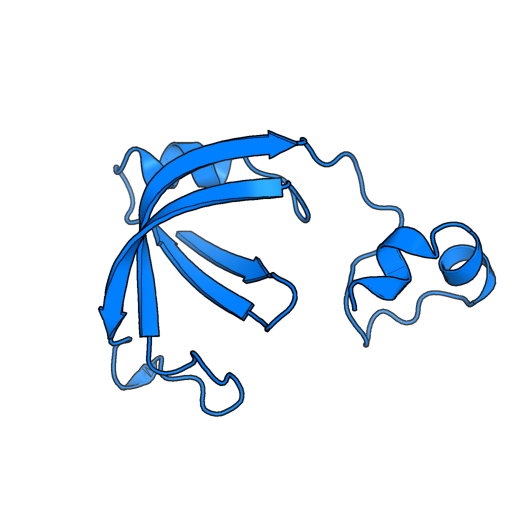54 1.00 67.06 80 THR A O 1
ATOM 603 N N . GLU A 1 81 ? 1.775 2.525 -17.807 1.00 70.69 81 GLU A N 1
ATOM 604 C CA . GLU A 1 81 ? 1.572 3.628 -18.757 1.00 70.69 81 GLU A CA 1
ATOM 605 C C . GLU A 1 81 ? 2.692 4.687 -18.778 1.00 70.69 81 GLU A C 1
ATOM 607 O O . GLU A 1 81 ? 2.720 5.533 -19.668 1.00 70.69 81 GLU A O 1
ATOM 612 N N . ASP A 1 82 ? 3.662 4.637 -17.858 1.00 73.00 82 ASP A N 1
ATOM 613 C CA . ASP A 1 82 ? 4.581 5.765 -17.597 1.00 73.00 82 ASP A CA 1
ATOM 614 C C . ASP A 1 82 ? 5.727 5.962 -18.613 1.00 73.00 82 ASP A C 1
ATOM 616 O O . ASP A 1 82 ? 6.687 6.685 -18.348 1.00 73.00 82 ASP A O 1
ATOM 620 N N . GLY A 1 83 ? 5.664 5.333 -19.791 1.00 78.69 83 GLY A N 1
ATOM 621 C CA . GLY A 1 83 ? 6.575 5.630 -20.910 1.00 78.69 83 GLY A CA 1
ATOM 622 C C . GLY A 1 83 ? 8.077 5.459 -20.619 1.00 78.69 83 GLY A C 1
ATOM 623 O O . GLY A 1 83 ? 8.912 6.008 -21.336 1.00 78.69 83 GLY A O 1
ATOM 624 N N . VAL A 1 84 ? 8.438 4.721 -19.562 1.00 87.44 84 VAL A N 1
ATOM 625 C CA . VAL A 1 84 ? 9.828 4.522 -19.119 1.00 87.44 84 VAL A CA 1
ATOM 626 C C . VAL A 1 84 ? 10.634 3.819 -20.213 1.00 87.44 84 VAL A C 1
ATOM 628 O O . VAL A 1 84 ? 10.219 2.768 -20.707 1.00 87.44 84 VAL A O 1
ATOM 631 N N . ASN A 1 85 ? 11.799 4.374 -20.565 1.00 92.00 85 ASN A N 1
ATOM 632 C CA . ASN A 1 85 ? 12.657 3.798 -21.599 1.00 92.00 85 ASN A CA 1
ATOM 633 C C . ASN A 1 85 ? 13.181 2.402 -21.209 1.00 92.00 85 ASN A C 1
ATOM 635 O O . ASN A 1 85 ? 13.294 2.050 -20.034 1.00 92.00 85 ASN A O 1
ATOM 639 N N . GLU A 1 86 ? 13.494 1.591 -22.217 1.00 91.25 86 GLU A N 1
ATOM 640 C CA . GLU A 1 86 ? 13.910 0.202 -22.012 1.00 91.25 86 GLU A CA 1
ATOM 641 C C . GLU A 1 86 ? 15.203 0.088 -21.195 1.00 91.25 86 GLU A C 1
ATOM 643 O O . GLU A 1 86 ? 15.293 -0.759 -20.312 1.00 91.25 86 GLU A O 1
ATOM 648 N N . GLU A 1 87 ? 16.161 0.990 -21.414 1.00 94.56 87 GLU A N 1
ATOM 649 C CA . GLU A 1 87 ? 17.429 1.032 -20.679 1.00 94.56 87 GLU A CA 1
ATOM 650 C C . GLU A 1 87 ? 17.215 1.125 -19.159 1.00 94.56 87 GLU A C 1
ATOM 652 O O . GLU A 1 87 ? 17.705 0.270 -18.420 1.00 94.56 87 GLU A O 1
ATOM 657 N N . ARG A 1 88 ? 16.397 2.077 -18.680 1.00 92.38 88 ARG A N 1
ATOM 658 C CA . ARG A 1 88 ? 16.073 2.189 -17.246 1.00 92.38 88 ARG A CA 1
ATOM 659 C C . ARG A 1 88 ? 15.278 0.996 -16.734 1.00 92.38 88 ARG A C 1
ATOM 661 O O . ARG A 1 88 ? 15.456 0.593 -15.586 1.00 92.38 88 ARG A O 1
ATOM 668 N N . ARG A 1 89 ? 14.386 0.429 -17.553 1.00 92.44 89 ARG A N 1
ATOM 669 C CA . ARG A 1 89 ? 13.617 -0.768 -17.171 1.00 92.44 89 ARG A CA 1
ATOM 670 C C . ARG A 1 89 ? 14.516 -1.985 -16.990 1.00 92.44 89 ARG A C 1
ATOM 672 O O . ARG A 1 89 ? 14.239 -2.801 -16.119 1.00 92.44 89 ARG A O 1
ATOM 679 N N . LEU A 1 90 ? 15.573 -2.112 -17.787 1.00 93.56 90 LEU A N 1
ATOM 680 C CA . LEU A 1 90 ? 16.564 -3.176 -17.647 1.00 93.56 90 LEU A CA 1
ATOM 681 C C . LEU A 1 90 ? 17.493 -2.931 -16.453 1.00 93.56 90 LEU A C 1
ATOM 683 O O . LEU A 1 90 ? 17.754 -3.867 -15.700 1.00 93.56 90 LEU A O 1
ATOM 687 N N . GLU A 1 91 ? 17.929 -1.688 -16.231 1.00 95.44 91 GLU A N 1
ATOM 688 C CA . GLU A 1 91 ? 18.754 -1.313 -15.074 1.00 95.44 91 GLU A CA 1
ATOM 689 C C . GLU A 1 91 ? 18.041 -1.614 -13.746 1.00 95.44 91 GLU A C 1
ATOM 691 O O . GLU A 1 91 ? 18.592 -2.275 -12.866 1.00 95.44 91 GLU A O 1
ATOM 696 N N . TYR A 1 92 ? 16.772 -1.215 -13.629 1.00 94.56 92 TYR A N 1
ATOM 697 C CA . TYR A 1 92 ? 15.943 -1.465 -12.448 1.00 94.56 92 TYR A CA 1
ATOM 698 C C . TYR A 1 92 ? 14.896 -2.549 -12.709 1.00 94.56 92 TYR A C 1
ATOM 700 O O . TYR A 1 92 ? 13.732 -2.428 -12.311 1.00 94.56 92 TYR A O 1
ATOM 708 N N . ARG A 1 93 ? 15.305 -3.646 -13.361 1.00 93.75 93 ARG A N 1
ATOM 709 C CA . ARG A 1 93 ? 14.400 -4.746 -13.739 1.00 93.75 93 ARG A CA 1
ATOM 710 C C . ARG A 1 93 ? 13.638 -5.333 -12.554 1.00 93.75 93 ARG A C 1
ATOM 712 O O . ARG A 1 93 ? 12.501 -5.756 -12.714 1.00 93.75 93 ARG A O 1
ATOM 719 N N . PHE A 1 94 ? 14.221 -5.306 -11.359 1.00 93.06 94 PHE A N 1
ATOM 720 C CA . PHE A 1 94 ? 13.561 -5.749 -10.128 1.00 93.06 94 PHE A CA 1
ATOM 721 C C . PHE A 1 94 ? 12.350 -4.887 -9.724 1.00 93.06 94 PHE A C 1
ATOM 723 O O . PHE A 1 94 ? 11.448 -5.403 -9.069 1.00 93.06 94 PHE A O 1
ATOM 730 N N . LEU A 1 95 ? 12.304 -3.604 -10.108 1.00 92.69 95 LEU A N 1
ATOM 731 C CA . LEU A 1 95 ? 11.113 -2.756 -9.962 1.00 92.69 95 LEU A CA 1
ATOM 732 C C . LEU A 1 95 ? 10.149 -2.970 -11.127 1.00 92.69 95 LEU A C 1
ATOM 734 O O . LEU A 1 95 ? 8.945 -3.063 -10.924 1.00 92.69 95 LEU A O 1
ATOM 738 N N . ASP A 1 96 ? 10.673 -3.092 -12.346 1.00 91.12 96 ASP A N 1
ATOM 739 C CA . ASP A 1 96 ? 9.856 -3.297 -13.545 1.00 91.12 96 ASP A CA 1
ATOM 740 C C . ASP A 1 96 ? 9.051 -4.607 -13.504 1.00 91.12 96 ASP A C 1
ATOM 742 O O . ASP A 1 96 ? 7.926 -4.659 -13.990 1.00 91.12 96 ASP A O 1
ATOM 746 N N . LEU A 1 97 ? 9.595 -5.651 -12.876 1.00 91.44 97 LEU A N 1
ATOM 747 C CA . LEU A 1 97 ? 8.915 -6.934 -12.672 1.00 91.44 97 LEU A CA 1
ATOM 748 C C . LEU A 1 97 ? 7.750 -6.879 -11.670 1.00 91.44 97 LEU A C 1
ATOM 750 O O . LEU A 1 97 ? 7.027 -7.862 -11.555 1.00 91.44 97 LEU A O 1
ATOM 754 N N . ARG A 1 98 ? 7.571 -5.771 -10.938 1.00 91.25 98 ARG A N 1
ATOM 755 C CA . ARG A 1 98 ? 6.445 -5.585 -10.004 1.00 91.25 98 ARG A CA 1
ATOM 756 C C . ARG A 1 98 ? 5.197 -4.997 -10.663 1.00 91.25 98 ARG A C 1
ATOM 758 O O . ARG A 1 98 ? 4.202 -4.826 -9.960 1.00 91.25 98 ARG A O 1
ATOM 765 N N . ARG A 1 99 ? 5.276 -4.625 -11.945 1.00 82.44 99 ARG A N 1
ATOM 766 C CA . ARG A 1 99 ? 4.164 -4.042 -12.707 1.00 82.44 99 ARG A CA 1
ATOM 767 C C . ARG A 1 99 ? 2.973 -4.980 -12.784 1.00 82.44 99 ARG A C 1
ATOM 769 O O . ARG A 1 99 ? 3.192 -6.185 -13.028 1.00 82.44 99 ARG A O 1
#

Radius of gyration: 15.01 Å; Cα contacts (8 Å, |Δi|>4): 144; chains: 1; bounding box: 41×23×37 Å

Sequence (99 aa):
LFIDLRDHYGLVQLVARPGTPGNDALAKLTKETVVRIDGKVSARGADNVNPELPTGEIEIEVTEVEVLGEAGPLPFTINTEDGVNEERRLEYRFLDLRR

Nearest PDB structures (foldseek):
  4o2d-assembly1_B  TM=9.457E-01  e=1.587E-08  Mycolicibacterium smegmatis MC2 155
  5w25-assembly3_B  TM=9.036E-01  e=1.334E-07  Mycobacterium tuberculosis H37Rv
  4wj3-assembly2_O  TM=9.323E-01  e=2.713E-07  Pseudomonas aeruginosa PAO1
  4ah6-assembly2_D  TM=9.143E-01  e=1.842E-07  Homo sapiens
  5gro-assembly1_B  TM=9.349E-01  e=4.636E-06  Helicobacter pylori 26695